Protein AF-A0A840DHQ7-F1 (afdb_monomer_lite)

Organism: NCBI:txid1365628

Radius of gyration: 15.93 Å; chains: 1; bounding box: 34×18×47 Å

Sequence (71 aa):
MFKRVVASITGVLLIALFFSWVFLKGKDAVRAQVEAQPVLGSAGHVLAWGALLGGTWLLAQVFTSLKNRSE

Secondary structure (DSSP, 8-state):
-HHHHHHHHHHHHHHHHHHHHHHHHTSHHHHHHHHH-HHHHHHHHHHHHHHHHHHHHHHHHHHHHHHTT--

pLDDT: mean 85.75, std 8.35, range [56.97, 95.75]

Foldseek 3Di:
DVVLVVLLVQLVVLLVLLVVLVVQCPDPVSVVVCVVPVVCVVVSVVSSVVSNVSSVVSNVVSVVVVVVVVD

Structure (mmCIF, N/CA/C/O backbone):
data_AF-A0A840DHQ7-F1
#
_entry.id   AF-A0A840DHQ7-F1
#
loop_
_atom_site.group_PDB
_atom_site.id
_atom_site.type_symbol
_atom_site.label_atom_id
_atom_site.label_alt_id
_atom_site.label_comp_id
_atom_site.label_asym_id
_atom_site.label_entity_id
_atom_site.label_seq_id
_atom_site.pdbx_PDB_ins_code
_atom_site.Cartn_x
_atom_site.Cartn_y
_atom_site.Cartn_z
_atom_site.occupancy
_atom_site.B_iso_or_equiv
_atom_site.auth_seq_id
_atom_site.auth_comp_id
_atom_site.auth_asym_id
_atom_site.auth_atom_id
_atom_site.pdbx_PDB_model_num
ATOM 1 N N . MET A 1 1 ? -14.479 5.831 19.235 1.00 69.25 1 MET A N 1
ATOM 2 C CA . MET A 1 1 ? -14.931 5.488 17.866 1.00 69.25 1 MET A CA 1
ATOM 3 C C . MET A 1 1 ? -14.062 6.120 16.782 1.00 69.25 1 MET A C 1
ATOM 5 O O . MET A 1 1 ? -13.582 5.375 15.944 1.00 69.25 1 MET A O 1
ATOM 9 N N . PHE A 1 2 ? -13.784 7.430 16.829 1.00 82.19 2 PHE A N 1
ATOM 10 C CA . PHE A 1 2 ? -13.024 8.164 15.798 1.00 82.19 2 PHE A CA 1
ATOM 11 C C . PHE A 1 2 ? -11.724 7.482 15.322 1.00 82.19 2 PHE A C 1
ATOM 13 O O . PHE A 1 2 ? -11.563 7.230 14.134 1.00 82.19 2 PHE A O 1
ATOM 20 N N . LYS A 1 3 ? -10.845 7.059 16.245 1.00 83.44 3 LYS A N 1
ATOM 21 C CA . LYS A 1 3 ? -9.586 6.364 15.902 1.00 83.44 3 LYS A CA 1
ATOM 22 C C . LYS A 1 3 ? -9.785 5.082 15.074 1.00 83.44 3 LYS A C 1
ATOM 24 O O . LYS A 1 3 ? -8.963 4.784 14.220 1.00 83.44 3 LYS A O 1
ATOM 29 N N . ARG A 1 4 ? -10.877 4.336 15.296 1.00 84.00 4 ARG A N 1
ATOM 30 C CA . ARG A 1 4 ? -11.187 3.111 14.534 1.00 84.00 4 ARG A CA 1
ATOM 31 C C . ARG A 1 4 ? -11.689 3.417 13.132 1.00 84.00 4 ARG A C 1
ATOM 33 O O . ARG A 1 4 ? -11.325 2.710 12.203 1.00 84.00 4 ARG A O 1
ATOM 40 N N . VAL A 1 5 ? -12.512 4.455 12.991 1.00 89.50 5 VAL A N 1
ATOM 41 C CA . VAL A 1 5 ? -13.008 4.903 11.683 1.00 89.50 5 VAL A CA 1
ATOM 42 C C . VAL A 1 5 ? -11.829 5.343 10.820 1.00 89.50 5 VAL A C 1
ATOM 44 O O . VAL A 1 5 ? -11.682 4.853 9.707 1.00 89.50 5 VAL A O 1
ATOM 47 N N . VAL A 1 6 ? -10.928 6.159 11.377 1.00 91.75 6 VAL A N 1
ATOM 48 C CA . VAL A 1 6 ? -9.697 6.575 10.691 1.00 91.75 6 VAL A CA 1
ATOM 49 C C . VAL A 1 6 ? -8.837 5.364 10.322 1.00 91.75 6 VAL A C 1
ATOM 51 O O . VAL A 1 6 ? -8.481 5.222 9.161 1.00 91.75 6 VAL A O 1
ATOM 54 N N . ALA A 1 7 ? -8.570 4.445 11.259 1.00 90.44 7 ALA A N 1
ATOM 55 C CA . ALA A 1 7 ? -7.794 3.235 10.970 1.00 90.44 7 ALA A CA 1
ATOM 56 C C . ALA A 1 7 ? -8.433 2.356 9.878 1.00 90.44 7 ALA A C 1
ATOM 58 O O . ALA A 1 7 ? -7.719 1.799 9.049 1.00 90.44 7 ALA A O 1
ATOM 59 N N . SER A 1 8 ? -9.767 2.271 9.842 1.00 91.69 8 SER A N 1
ATOM 60 C CA . SER A 1 8 ? -10.495 1.514 8.817 1.00 91.69 8 SER A CA 1
ATOM 61 C C . SER A 1 8 ? -10.362 2.160 7.443 1.00 91.69 8 SER A C 1
ATOM 63 O O . SER A 1 8 ? -10.025 1.481 6.479 1.00 91.69 8 SER A O 1
ATOM 65 N N . ILE A 1 9 ? -10.571 3.478 7.359 1.00 94.44 9 ILE A N 1
ATOM 66 C CA . ILE A 1 9 ? -10.428 4.238 6.111 1.00 94.44 9 ILE A CA 1
ATOM 67 C C . ILE A 1 9 ? -8.989 4.133 5.598 1.00 94.44 9 ILE A C 1
ATOM 69 O O . ILE A 1 9 ? -8.780 3.799 4.434 1.00 94.44 9 ILE A O 1
ATOM 73 N N . THR A 1 10 ? -7.996 4.339 6.467 1.00 94.50 10 THR A N 1
ATOM 74 C CA . THR A 1 10 ? -6.579 4.189 6.112 1.00 94.50 10 THR A CA 1
ATOM 75 C C . THR A 1 10 ? -6.272 2.773 5.631 1.00 94.50 10 THR A C 1
ATOM 77 O O . THR A 1 10 ? -5.588 2.609 4.623 1.00 94.50 10 THR A O 1
ATOM 80 N N . GLY A 1 11 ? -6.807 1.749 6.302 1.00 93.06 11 GLY A N 1
ATOM 81 C CA . GLY A 1 11 ? -6.623 0.359 5.896 1.00 93.06 11 GLY A CA 1
ATOM 82 C C . GLY A 1 11 ? -7.165 0.075 4.495 1.00 93.06 11 GLY A C 1
ATOM 83 O O . GLY A 1 11 ? -6.459 -0.491 3.661 1.00 93.06 11 GLY A O 1
ATOM 84 N N . VAL A 1 12 ? -8.381 0.545 4.205 1.00 95.31 12 VAL A N 1
ATOM 85 C CA . VAL A 1 12 ? -9.005 0.415 2.878 1.00 95.31 12 VAL A CA 1
ATOM 86 C C . VAL A 1 12 ? -8.211 1.168 1.808 1.00 95.31 12 VAL A C 1
ATOM 88 O O . VAL A 1 12 ? -7.973 0.616 0.735 1.00 95.31 12 VAL A O 1
ATOM 91 N N . LEU A 1 13 ? -7.752 2.391 2.093 1.00 95.75 13 LEU A N 1
ATOM 92 C CA . LEU A 1 13 ? -6.954 3.185 1.151 1.00 95.75 13 LEU A CA 1
ATOM 93 C C . LEU A 1 13 ? -5.623 2.510 0.802 1.00 95.75 13 LEU A C 1
ATOM 95 O O . LEU A 1 13 ? -5.247 2.466 -0.367 1.00 95.75 13 LEU A O 1
ATOM 99 N N . LEU A 1 14 ? -4.927 1.945 1.789 1.00 93.88 14 LEU A N 1
ATOM 100 C CA . LEU A 1 14 ? -3.669 1.232 1.557 1.00 93.88 14 LEU A CA 1
ATOM 101 C C . LEU A 1 14 ? -3.867 -0.025 0.696 1.00 93.88 14 LEU A C 1
ATOM 103 O O . LEU A 1 14 ? -3.075 -0.294 -0.208 1.00 93.88 14 LEU A O 1
ATOM 107 N N . ILE A 1 15 ? -4.958 -0.760 0.912 1.00 94.00 15 ILE A N 1
ATOM 108 C CA . ILE A 1 15 ? -5.312 -1.914 0.076 1.00 94.00 15 ILE A CA 1
ATOM 109 C C . ILE A 1 15 ? -5.676 -1.461 -1.348 1.00 94.00 15 ILE A C 1
ATOM 111 O O . ILE A 1 15 ? -5.238 -2.071 -2.324 1.00 94.00 15 ILE A O 1
ATOM 115 N N . ALA A 1 16 ? -6.420 -0.363 -1.496 1.00 94.56 16 ALA A N 1
ATOM 116 C CA . ALA A 1 16 ? -6.756 0.202 -2.804 1.00 94.56 16 ALA A CA 1
ATOM 117 C C . ALA A 1 16 ? -5.509 0.657 -3.585 1.00 94.56 16 ALA A C 1
ATOM 119 O O . ALA A 1 16 ? -5.438 0.463 -4.802 1.00 94.56 16 ALA A O 1
ATOM 120 N N . LEU A 1 17 ? -4.499 1.204 -2.899 1.00 91.94 17 LEU A N 1
ATOM 121 C CA . LEU A 1 17 ? -3.204 1.542 -3.499 1.00 91.94 17 LEU A CA 1
ATOM 122 C C . LEU A 1 17 ? -2.479 0.299 -4.029 1.00 91.94 17 LEU A C 1
ATOM 124 O O . LEU A 1 17 ? -1.947 0.337 -5.139 1.00 91.94 17 LEU A O 1
ATOM 128 N N . PHE A 1 18 ? -2.512 -0.816 -3.295 1.00 92.44 18 PHE A N 1
ATOM 129 C CA . PHE A 1 18 ? -1.956 -2.082 -3.777 1.00 92.44 18 PHE A CA 1
ATOM 130 C C . PHE A 1 18 ? -2.649 -2.563 -5.059 1.00 92.44 18 PHE A C 1
ATOM 132 O O . PHE A 1 18 ? -1.976 -2.872 -6.044 1.00 92.44 18 PHE A O 1
ATOM 139 N N . PHE A 1 19 ? -3.985 -2.578 -5.091 1.00 91.38 19 PHE A N 1
ATOM 140 C CA . PHE A 1 19 ? -4.721 -2.980 -6.295 1.00 91.38 19 PHE A CA 1
ATOM 141 C C . PHE A 1 19 ? -4.462 -2.041 -7.475 1.00 91.38 19 PHE A C 1
ATOM 143 O O . PHE A 1 19 ? -4.294 -2.504 -8.603 1.00 91.38 19 PHE A O 1
ATOM 150 N N . SER A 1 20 ? -4.358 -0.738 -7.212 1.00 89.94 20 SER A N 1
ATOM 151 C CA . SER A 1 20 ? -3.994 0.258 -8.224 1.00 89.94 20 SER A CA 1
ATOM 152 C C . SER A 1 20 ? -2.611 -0.025 -8.808 1.00 89.94 20 SER A C 1
ATOM 154 O O . SER A 1 20 ? -2.441 0.006 -10.025 1.00 89.94 20 SER A O 1
ATOM 156 N N . TRP A 1 21 ? -1.632 -0.370 -7.967 1.00 86.62 21 TRP A N 1
ATOM 157 C CA . TRP A 1 21 ? -0.298 -0.762 -8.416 1.00 86.62 21 TRP A CA 1
ATOM 158 C C . TRP A 1 21 ? -0.316 -2.031 -9.277 1.00 86.62 21 TRP A C 1
ATOM 160 O O . TRP A 1 21 ? 0.285 -2.043 -10.350 1.00 86.62 21 TRP A O 1
ATOM 170 N N . VAL A 1 22 ? -1.033 -3.079 -8.858 1.00 86.62 22 VAL A N 1
ATOM 171 C CA . VAL A 1 22 ? -1.170 -4.327 -9.636 1.00 86.62 22 VAL A CA 1
ATOM 172 C C . VAL A 1 22 ? -1.805 -4.055 -11.001 1.00 86.62 22 VAL A C 1
ATOM 174 O O . VAL A 1 22 ? -1.304 -4.534 -12.020 1.00 86.62 22 VAL A O 1
ATOM 177 N N . PHE A 1 23 ? -2.862 -3.242 -11.033 1.00 86.81 23 PHE A N 1
ATOM 178 C CA . PHE A 1 23 ? -3.545 -2.861 -12.266 1.00 86.81 23 PHE A CA 1
ATOM 179 C C . PHE A 1 23 ? -2.644 -2.049 -13.204 1.00 86.81 23 PHE A C 1
ATOM 181 O O . PHE A 1 23 ? -2.588 -2.318 -14.404 1.00 86.81 23 PHE A O 1
ATOM 188 N N . LEU A 1 24 ? -1.904 -1.076 -12.665 1.00 85.25 24 LEU A N 1
ATOM 189 C CA . LEU A 1 24 ? -0.981 -0.249 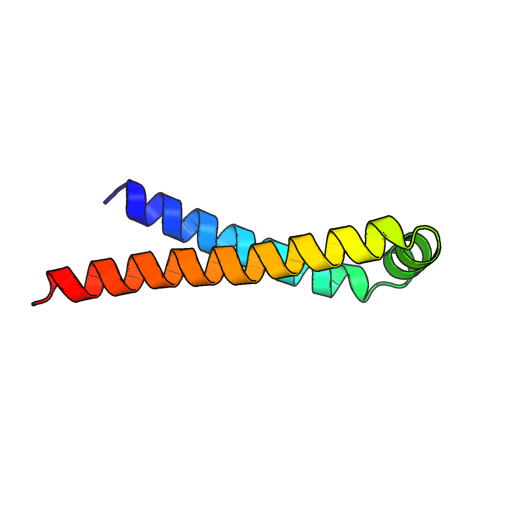-13.441 1.00 85.25 24 LEU A CA 1
ATOM 190 C C . LEU A 1 24 ? 0.202 -1.060 -13.974 1.00 85.25 24 LEU A C 1
ATOM 192 O O . LEU A 1 24 ? 0.556 -0.899 -15.137 1.00 85.25 24 LEU A O 1
ATOM 196 N N . LYS A 1 25 ? 0.768 -1.977 -13.180 1.00 74.62 25 LYS A N 1
ATOM 197 C CA . LYS A 1 25 ? 1.884 -2.842 -13.601 1.00 74.62 25 LYS A CA 1
ATOM 198 C C . LYS A 1 25 ? 1.523 -3.749 -14.787 1.00 74.62 25 LYS A C 1
ATOM 200 O O . LYS A 1 25 ? 2.409 -4.135 -15.544 1.00 74.62 25 LYS A O 1
ATOM 205 N N . GLY A 1 26 ? 0.242 -4.078 -14.959 1.00 74.06 26 GLY A N 1
ATOM 206 C CA . GLY A 1 26 ? -0.259 -4.849 -16.100 1.00 74.06 26 GLY A CA 1
ATOM 207 C C . GLY A 1 26 ? -0.356 -4.068 -17.415 1.00 74.06 26 GLY A C 1
ATOM 208 O O . GLY A 1 26 ? -0.587 -4.679 -18.453 1.00 74.06 26 GLY A O 1
ATOM 209 N N . LYS A 1 27 ? -0.190 -2.739 -17.397 1.00 84.00 27 LYS A N 1
ATOM 210 C CA . LYS A 1 27 ? -0.226 -1.904 -18.604 1.00 84.00 27 LYS A CA 1
ATOM 211 C C . LYS A 1 27 ? 1.160 -1.772 -19.223 1.00 84.00 27 LYS A C 1
ATOM 213 O O . LYS A 1 27 ? 2.108 -1.380 -18.541 1.00 84.00 27 LYS A O 1
ATOM 218 N N . ASP A 1 28 ? 1.245 -1.983 -20.535 1.00 73.62 28 ASP A N 1
ATOM 219 C CA . ASP A 1 28 ? 2.505 -1.956 -21.293 1.00 73.62 28 ASP A CA 1
ATOM 220 C C . ASP A 1 28 ? 3.290 -0.646 -21.120 1.00 73.62 28 ASP A C 1
ATOM 222 O O . ASP A 1 28 ? 4.510 -0.666 -20.984 1.00 73.62 28 ASP A O 1
ATOM 226 N N . ALA A 1 29 ? 2.595 0.493 -21.021 1.00 73.31 29 ALA A N 1
ATOM 227 C CA . ALA A 1 29 ? 3.221 1.802 -20.818 1.00 73.31 29 ALA A CA 1
ATOM 228 C C . ALA A 1 29 ? 3.962 1.919 -19.472 1.00 73.31 29 ALA A C 1
ATOM 230 O O . ALA A 1 29 ? 5.070 2.446 -19.412 1.00 73.31 29 ALA A O 1
ATOM 231 N N . VAL A 1 30 ? 3.371 1.402 -18.390 1.00 72.44 30 VAL A N 1
ATOM 232 C CA . VAL A 1 30 ? 3.992 1.417 -17.054 1.00 72.44 30 VAL A CA 1
ATOM 233 C C . VAL A 1 30 ? 5.081 0.357 -16.981 1.00 72.44 30 VAL A C 1
ATOM 235 O O . VAL A 1 30 ? 6.135 0.595 -16.397 1.00 72.44 30 VAL A O 1
ATOM 238 N N . ARG A 1 31 ? 4.860 -0.799 -17.612 1.00 73.06 31 ARG A N 1
ATOM 239 C CA . ARG A 1 31 ? 5.846 -1.874 -17.683 1.00 73.06 31 ARG A CA 1
ATOM 240 C C . ARG A 1 31 ? 7.130 -1.423 -18.378 1.00 73.06 31 ARG A C 1
ATOM 242 O O . ARG A 1 31 ? 8.196 -1.624 -17.809 1.00 73.06 31 ARG A O 1
ATOM 249 N N . ALA A 1 32 ? 7.035 -0.735 -19.515 1.00 77.31 32 ALA A N 1
ATOM 250 C CA . ALA A 1 32 ? 8.196 -0.179 -20.213 1.00 77.31 32 ALA A CA 1
ATOM 251 C C . ALA A 1 32 ? 8.973 0.829 -19.344 1.00 77.31 32 ALA A C 1
ATOM 253 O O . ALA A 1 32 ? 10.201 0.839 -19.325 1.00 77.31 32 ALA A O 1
ATOM 254 N N . GLN A 1 33 ? 8.259 1.649 -18.571 1.00 78.12 33 GLN A N 1
ATOM 255 C CA . GLN A 1 33 ? 8.859 2.651 -17.688 1.00 78.12 33 GLN A CA 1
ATOM 256 C C . GLN A 1 33 ? 9.521 2.022 -16.449 1.00 78.12 33 GLN A C 1
ATOM 258 O O . GLN A 1 33 ? 10.568 2.483 -15.994 1.00 78.12 33 GLN A O 1
ATOM 263 N N . VAL A 1 34 ? 8.935 0.942 -15.929 1.00 72.88 34 VAL A N 1
ATOM 264 C CA . VAL A 1 34 ? 9.475 0.142 -14.822 1.00 72.88 34 VAL A CA 1
ATOM 265 C C . VAL A 1 34 ? 10.680 -0.693 -15.265 1.00 72.88 34 VAL A C 1
ATOM 267 O O . VAL A 1 34 ? 11.645 -0.804 -14.513 1.00 72.88 34 VAL A O 1
ATOM 270 N N . GLU A 1 35 ? 10.663 -1.246 -16.478 1.00 73.06 35 GLU A N 1
ATOM 271 C CA . GLU A 1 35 ? 11.806 -1.962 -17.064 1.00 73.06 35 GLU A CA 1
ATOM 272 C C . GLU A 1 35 ? 12.973 -1.006 -17.363 1.00 73.06 35 GLU A C 1
ATOM 274 O O . GLU A 1 35 ? 14.127 -1.359 -17.125 1.00 73.06 35 GLU A O 1
ATOM 279 N N . ALA A 1 36 ? 12.686 0.236 -17.773 1.00 79.81 36 ALA A N 1
ATOM 280 C CA . ALA A 1 36 ? 13.699 1.280 -17.944 1.00 79.81 36 ALA A CA 1
ATOM 281 C C . ALA A 1 36 ? 14.334 1.746 -16.618 1.00 79.81 36 ALA A C 1
ATOM 283 O O . ALA A 1 36 ? 15.440 2.285 -16.620 1.00 79.81 36 ALA A O 1
ATOM 284 N N . GLN A 1 37 ? 13.651 1.557 -15.482 1.00 82.94 37 GLN A N 1
ATOM 285 C CA . GLN A 1 37 ? 14.126 1.957 -14.156 1.00 82.94 37 GLN A CA 1
ATOM 286 C C . GLN A 1 37 ? 13.885 0.842 -13.121 1.00 82.94 37 GLN A C 1
ATOM 288 O O . GLN A 1 37 ? 12.925 0.898 -12.343 1.00 82.94 37 GLN A O 1
ATOM 293 N N . PRO A 1 38 ? 14.784 -0.157 -13.033 1.00 77.06 38 PRO A N 1
ATOM 294 C CA . PRO A 1 38 ? 14.597 -1.335 -12.178 1.00 77.06 38 PRO A CA 1
ATOM 295 C C . PRO A 1 38 ? 14.480 -0.999 -10.680 1.00 77.06 38 PRO A C 1
ATOM 297 O O . PRO A 1 38 ? 13.829 -1.721 -9.915 1.00 77.06 38 PRO A O 1
ATOM 300 N N . VAL A 1 39 ? 15.056 0.132 -10.258 1.00 85.06 39 VAL A N 1
ATOM 301 C CA . VAL A 1 39 ? 14.927 0.656 -8.891 1.00 85.06 39 VAL A CA 1
ATOM 302 C C . VAL A 1 39 ? 13.486 1.084 -8.597 1.00 85.06 39 VAL A C 1
ATOM 304 O O . VAL A 1 39 ? 12.964 0.733 -7.541 1.00 85.06 39 VAL A O 1
ATOM 307 N N . LEU A 1 40 ? 12.806 1.760 -9.534 1.00 78.31 40 LEU A N 1
ATOM 308 C CA . LEU A 1 40 ? 11.389 2.125 -9.392 1.00 78.31 40 LEU A CA 1
ATOM 309 C C . LEU A 1 40 ? 10.494 0.884 -9.341 1.00 78.31 40 LEU A C 1
ATOM 311 O O . LEU A 1 40 ? 9.544 0.847 -8.562 1.00 78.31 40 LEU A O 1
ATOM 315 N N . GLY A 1 41 ? 10.822 -0.150 -10.120 1.00 81.31 41 GLY A N 1
ATOM 316 C CA . GLY A 1 41 ? 10.117 -1.432 -10.072 1.00 81.31 41 GLY A CA 1
ATOM 317 C C . GLY A 1 41 ? 10.195 -2.101 -8.704 1.00 81.31 41 GLY A C 1
ATOM 318 O O . GLY A 1 41 ? 9.172 -2.507 -8.151 1.00 81.31 41 GLY A O 1
ATOM 319 N N . SER A 1 42 ? 11.402 -2.173 -8.143 1.00 85.19 42 SER A N 1
ATOM 320 C CA . SER A 1 42 ? 11.652 -2.765 -6.825 1.00 85.19 42 SER A CA 1
ATOM 321 C C . SER A 1 42 ? 11.027 -1.937 -5.698 1.00 85.19 42 SER A C 1
ATOM 323 O O . SER A 1 42 ? 10.323 -2.483 -4.850 1.00 85.19 42 SER A O 1
ATOM 325 N N . ALA A 1 43 ? 11.213 -0.614 -5.718 1.00 85.56 43 ALA A N 1
ATOM 326 C CA . ALA A 1 43 ? 10.645 0.295 -4.725 1.00 85.56 43 ALA A CA 1
ATOM 327 C C . ALA A 1 43 ? 9.110 0.278 -4.752 1.00 85.56 43 ALA A C 1
ATOM 329 O O . AL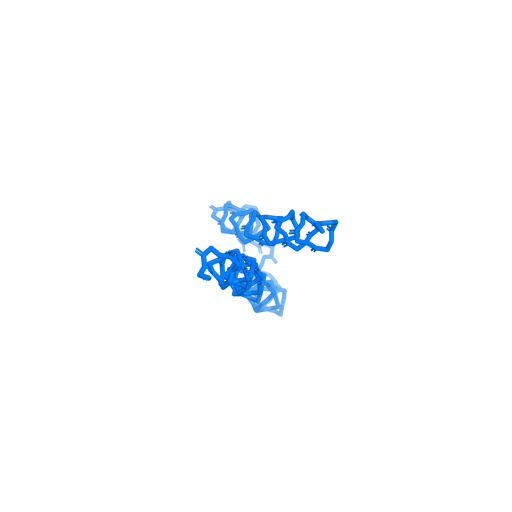A A 1 43 ? 8.477 0.139 -3.706 1.00 85.56 43 ALA A O 1
ATOM 330 N N . GLY A 1 44 ? 8.506 0.337 -5.943 1.00 85.12 44 GLY A N 1
ATOM 331 C CA . GLY A 1 44 ? 7.059 0.233 -6.111 1.00 85.12 44 GLY A CA 1
ATOM 332 C C . GLY A 1 44 ? 6.514 -1.118 -5.648 1.00 85.12 44 GLY A C 1
ATOM 333 O O . GLY A 1 44 ? 5.467 -1.169 -5.008 1.00 85.12 44 GLY A O 1
ATOM 334 N N . HIS A 1 45 ? 7.250 -2.210 -5.875 1.00 87.44 45 HIS A N 1
ATOM 335 C CA . HIS A 1 45 ? 6.876 -3.531 -5.372 1.00 87.44 45 HIS A CA 1
ATOM 336 C C . HIS A 1 45 ? 6.869 -3.589 -3.839 1.00 87.44 45 HIS A C 1
ATOM 338 O O . HIS A 1 45 ? 5.870 -4.006 -3.255 1.00 87.44 45 HIS A O 1
ATOM 344 N N . VAL A 1 46 ? 7.947 -3.138 -3.190 1.00 90.50 46 VAL A N 1
ATOM 345 C CA . VAL A 1 46 ? 8.056 -3.125 -1.722 1.00 90.50 46 VAL A CA 1
ATOM 346 C C . VAL A 1 46 ? 6.992 -2.219 -1.102 1.00 90.50 46 VAL A C 1
ATOM 348 O O . VAL A 1 46 ? 6.321 -2.629 -0.157 1.00 90.50 46 VAL A O 1
ATOM 351 N N . LEU A 1 47 ? 6.783 -1.023 -1.659 1.00 90.25 47 LEU A N 1
ATOM 352 C CA . LEU A 1 47 ? 5.761 -0.091 -1.179 1.00 90.25 47 LEU A CA 1
ATOM 353 C C . LEU A 1 47 ? 4.347 -0.652 -1.340 1.00 90.25 47 LEU A C 1
ATOM 355 O O . LEU A 1 47 ? 3.547 -0.547 -0.413 1.00 90.25 47 LEU A O 1
ATOM 359 N N . ALA A 1 48 ? 4.038 -1.276 -2.478 1.00 90.62 48 ALA A N 1
ATOM 360 C CA . ALA A 1 48 ? 2.722 -1.856 -2.714 1.00 90.62 48 ALA A CA 1
ATOM 361 C C . ALA A 1 48 ? 2.429 -3.001 -1.736 1.00 90.62 48 ALA A C 1
ATOM 363 O O . ALA A 1 48 ? 1.373 -3.014 -1.103 1.00 90.62 48 ALA A O 1
ATOM 364 N N . TRP A 1 49 ? 3.364 -3.938 -1.562 1.00 92.62 49 TRP A N 1
ATOM 365 C CA . TRP A 1 49 ? 3.202 -5.017 -0.585 1.00 92.62 49 TRP A CA 1
ATOM 366 C C . TRP A 1 49 ? 3.143 -4.495 0.851 1.00 92.62 49 TRP A C 1
ATOM 368 O O . TRP A 1 49 ? 2.321 -4.965 1.636 1.00 92.62 49 TRP A O 1
ATOM 378 N N . GLY A 1 50 ? 3.947 -3.482 1.182 1.00 93.44 50 GLY A N 1
ATOM 379 C CA . GLY A 1 50 ? 3.877 -2.793 2.468 1.00 93.44 50 GLY A CA 1
ATOM 380 C C . GLY A 1 50 ? 2.506 -2.162 2.718 1.00 93.44 50 GLY A C 1
ATOM 381 O O . GLY A 1 50 ? 1.964 -2.295 3.813 1.00 93.44 50 GLY A O 1
ATOM 382 N N . ALA A 1 51 ? 1.901 -1.547 1.699 1.00 92.88 51 ALA A N 1
ATOM 383 C CA . ALA A 1 51 ? 0.550 -1.002 1.785 1.00 92.88 51 ALA A CA 1
ATOM 384 C C . ALA A 1 51 ? -0.499 -2.109 1.985 1.00 92.88 51 ALA A C 1
ATOM 386 O O . ALA A 1 51 ? -1.353 -1.986 2.861 1.00 92.88 51 ALA A O 1
ATOM 387 N N . LEU A 1 52 ? -0.408 -3.228 1.260 1.00 95.25 52 LEU A N 1
ATOM 388 C CA . LEU A 1 52 ? -1.325 -4.356 1.450 1.00 95.25 52 LEU A CA 1
ATOM 389 C C . LEU A 1 52 ? -1.255 -4.916 2.878 1.00 95.25 52 LEU A C 1
ATOM 391 O O . LEU A 1 52 ? -2.286 -5.068 3.540 1.00 95.25 52 LEU A O 1
ATOM 395 N N . LEU A 1 53 ? -0.044 -5.206 3.360 1.00 95.50 53 LEU A N 1
ATOM 396 C CA . LEU A 1 53 ? 0.181 -5.771 4.692 1.00 95.50 53 LEU A CA 1
ATOM 397 C C . LEU A 1 53 ? -0.196 -4.777 5.797 1.00 95.50 53 LEU A C 1
ATOM 399 O O . LEU A 1 53 ? -0.890 -5.139 6.743 1.00 95.50 53 LEU A O 1
ATOM 403 N N . GLY A 1 54 ? 0.192 -3.509 5.661 1.00 93.12 54 GLY A N 1
ATOM 404 C CA . GLY A 1 54 ? -0.177 -2.460 6.611 1.00 93.12 54 GLY A CA 1
ATOM 405 C C . GLY A 1 54 ? -1.6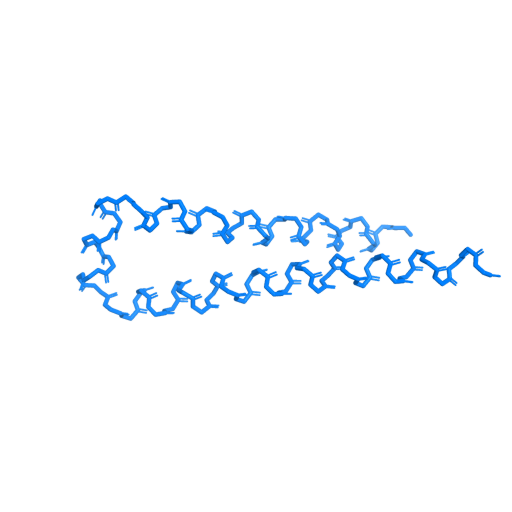86 -2.211 6.648 1.00 93.12 54 GLY A C 1
ATOM 406 O O . GLY A 1 54 ? -2.270 -2.080 7.725 1.00 93.12 54 GLY A O 1
ATOM 407 N N . GLY A 1 55 ? -2.343 -2.203 5.487 1.00 92.75 55 GLY A N 1
ATOM 408 C CA . GLY A 1 55 ? -3.784 -2.001 5.396 1.00 92.75 55 GLY A CA 1
ATOM 409 C C . GLY A 1 55 ? -4.590 -3.156 5.989 1.00 92.75 55 GLY A C 1
ATOM 410 O O . GLY A 1 55 ? -5.511 -2.928 6.775 1.00 92.75 55 GLY A O 1
ATOM 411 N N . THR A 1 56 ? -4.204 -4.398 5.686 1.00 93.81 56 THR A N 1
ATOM 412 C CA . THR A 1 56 ? -4.832 -5.598 6.269 1.00 93.81 56 THR A CA 1
ATOM 413 C C . THR A 1 56 ? -4.600 -5.695 7.774 1.00 93.81 56 THR A C 1
ATOM 415 O O . THR A 1 56 ? -5.544 -5.979 8.512 1.00 93.81 56 THR A O 1
ATOM 418 N N . TRP A 1 57 ? -3.395 -5.375 8.252 1.00 95.25 57 TRP A N 1
ATOM 419 C CA . TRP A 1 57 ? -3.099 -5.287 9.683 1.00 95.25 57 TRP A CA 1
ATOM 420 C C . TRP A 1 57 ? -4.003 -4.264 10.382 1.00 95.25 57 TRP A C 1
ATOM 422 O O . TRP A 1 57 ? -4.589 -4.566 11.425 1.00 95.25 57 TRP A O 1
ATOM 432 N N . LEU A 1 58 ? -4.125 -3.046 9.841 1.00 92.38 58 LEU A N 1
ATOM 433 C CA . LEU A 1 58 ? -4.956 -1.993 10.438 1.00 92.38 58 LEU A CA 1
ATOM 434 C C . LEU A 1 58 ? -6.418 -2.425 10.555 1.00 92.38 58 LEU A C 1
ATOM 436 O O . LEU A 1 58 ? -7.036 -2.230 11.605 1.00 92.38 58 LEU A O 1
ATOM 440 N N . LEU A 1 59 ? -6.956 -3.061 9.513 1.00 92.88 59 LEU A N 1
ATOM 441 C CA . LEU A 1 59 ? -8.306 -3.616 9.552 1.00 92.88 59 LEU A CA 1
ATOM 442 C C . LEU A 1 59 ? -8.424 -4.725 10.598 1.00 92.88 59 LEU A C 1
ATOM 444 O O . LEU A 1 59 ? -9.361 -4.701 11.397 1.00 92.88 59 LEU A O 1
ATOM 448 N N . ALA A 1 60 ? -7.455 -5.642 10.661 1.00 93.19 60 ALA A N 1
ATOM 449 C CA . ALA A 1 60 ? -7.430 -6.695 11.671 1.00 93.19 60 ALA A CA 1
ATOM 450 C C . ALA A 1 60 ? -7.465 -6.108 13.091 1.00 93.19 60 ALA A C 1
ATOM 452 O O . ALA A 1 60 ? -8.297 -6.520 13.895 1.00 93.19 60 ALA A O 1
ATOM 453 N N . GLN A 1 61 ? -6.664 -5.078 13.387 1.00 91.06 61 GLN A N 1
ATOM 454 C CA . GLN A 1 61 ? -6.706 -4.407 14.692 1.00 91.06 61 GLN A CA 1
ATOM 455 C C . GLN A 1 61 ? -8.077 -3.802 15.009 1.00 91.06 61 GLN A C 1
ATOM 457 O O . GLN A 1 61 ? -8.532 -3.876 16.154 1.00 91.06 61 GLN A O 1
ATOM 462 N N . VAL A 1 62 ? -8.755 -3.213 14.020 1.00 90.19 62 VAL A N 1
ATOM 463 C CA . VAL A 1 62 ? -10.110 -2.680 14.213 1.00 90.19 62 VAL A CA 1
ATOM 464 C C . VAL A 1 62 ? -11.089 -3.803 14.563 1.00 90.19 62 VAL A C 1
ATOM 466 O O . VAL A 1 62 ? -11.841 -3.654 15.533 1.00 90.19 62 VAL A O 1
ATOM 469 N N . PHE A 1 63 ? -11.046 -4.926 13.841 1.00 88.56 63 PHE A N 1
ATOM 470 C CA . PHE A 1 63 ? -11.904 -6.089 14.091 1.00 88.56 63 PHE A CA 1
ATOM 471 C C . PHE A 1 63 ? -11.651 -6.723 15.459 1.00 88.56 63 PHE A C 1
ATOM 473 O O . PHE A 1 63 ? -12.599 -6.910 16.222 1.00 88.56 63 PHE A O 1
ATOM 480 N N . THR A 1 64 ? -10.394 -6.985 15.825 1.00 88.75 64 THR A N 1
ATOM 481 C CA . THR A 1 64 ? -10.052 -7.551 17.141 1.00 88.75 64 THR A CA 1
ATOM 482 C C . THR A 1 64 ? -10.504 -6.625 18.264 1.00 88.75 64 THR A C 1
ATOM 484 O O . THR A 1 64 ? -11.069 -7.057 19.265 1.00 88.75 64 THR A O 1
ATOM 487 N N . SER A 1 65 ? -10.329 -5.315 18.075 1.00 84.81 65 SER A N 1
ATOM 488 C CA . SER A 1 65 ? -10.791 -4.326 19.039 1.00 84.81 65 SER A CA 1
ATOM 489 C C . SER A 1 65 ? -12.321 -4.357 19.187 1.00 84.81 65 SER A C 1
ATOM 491 O O . SER A 1 65 ? -12.825 -4.172 20.295 1.00 84.81 65 SER A O 1
ATOM 493 N N . LEU A 1 66 ? -13.080 -4.525 18.097 1.00 83.75 66 LEU A N 1
ATOM 494 C CA . LEU A 1 66 ? -14.543 -4.653 18.141 1.00 83.75 66 LEU A CA 1
ATOM 495 C C . LEU A 1 66 ? -14.972 -5.918 18.892 1.00 83.75 66 LEU A C 1
ATOM 497 O O . LEU A 1 66 ? -15.811 -5.807 19.782 1.00 83.75 66 LEU A O 1
ATOM 501 N N . LYS A 1 67 ? -14.344 -7.060 18.589 1.00 8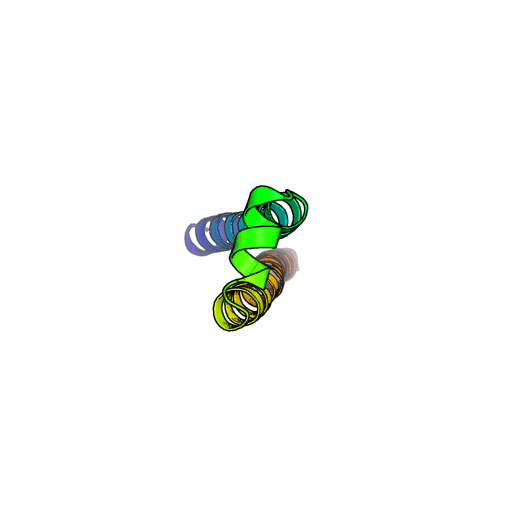5.56 67 LYS A N 1
ATOM 502 C CA . LYS A 1 67 ? -14.610 -8.351 19.240 1.00 85.56 67 LYS A CA 1
ATOM 503 C C . LYS A 1 67 ? -14.417 -8.289 20.759 1.00 85.56 67 LYS A C 1
ATOM 505 O O . LYS A 1 67 ? -15.300 -8.687 21.501 1.00 85.56 67 LYS A O 1
ATOM 510 N N . ASN A 1 68 ? -13.327 -7.692 21.237 1.00 81.12 68 ASN A N 1
ATOM 511 C CA . ASN A 1 68 ? -13.050 -7.606 22.679 1.00 81.12 68 ASN A CA 1
ATOM 512 C C . ASN A 1 68 ? -14.001 -6.671 2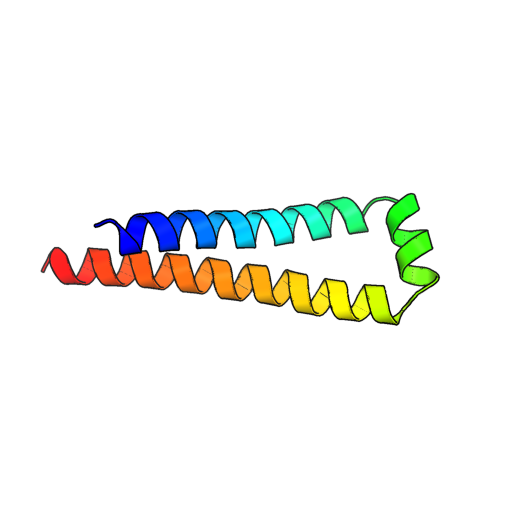3.459 1.00 81.12 68 ASN A C 1
ATOM 514 O O . ASN A 1 68 ? -13.813 -6.486 24.654 1.00 81.12 68 ASN A O 1
ATOM 518 N N . ARG A 1 69 ? -14.960 -6.001 22.803 1.00 72.44 69 ARG A N 1
ATOM 519 C CA . ARG A 1 69 ? -15.999 -5.199 23.479 1.00 72.44 69 AR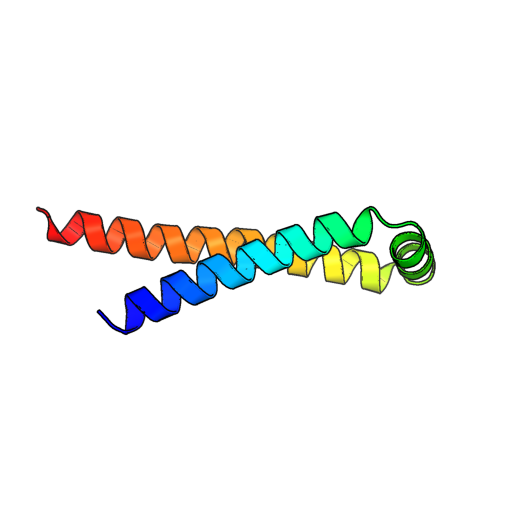G A CA 1
ATOM 520 C C . ARG A 1 69 ? -17.370 -5.874 23.510 1.00 72.44 69 ARG A C 1
ATOM 522 O O . ARG A 1 69 ? -18.281 -5.299 24.095 1.00 72.44 69 ARG A O 1
ATOM 529 N N . SER A 1 70 ? -17.543 -6.988 22.799 1.00 67.50 70 SER A N 1
ATOM 530 C CA . SER A 1 70 ? -18.796 -7.752 22.797 1.00 67.50 70 SER A CA 1
ATOM 531 C C . SER A 1 70 ? -18.830 -8.860 23.852 1.00 67.50 70 SER A C 1
ATOM 533 O O . SER A 1 70 ? -19.873 -9.484 24.014 1.00 67.50 70 SER A O 1
ATOM 535 N N . GLU A 1 71 ? -17.700 -9.109 24.515 1.00 56.97 71 GLU A N 1
ATOM 536 C CA . GLU A 1 71 ? -17.555 -9.952 25.710 1.00 56.97 71 GLU A CA 1
ATOM 537 C C . GLU A 1 71 ? -17.605 -9.071 26.964 1.00 56.97 71 GLU A C 1
ATOM 539 O O . GLU A 1 71 ? -18.204 -9.519 27.966 1.00 56.97 71 GLU A O 1
#